Protein AF-A0A924NI48-F1 (afdb_monomer)

Nearest PDB structures (foldseek):
  2dbb-assembly1_B  TM=8.367E-01  e=3.439E-01  Pyrococcus horikoshii OT3
  2cfx-assembly1_C  TM=6.810E-01  e=1.608E-01  Bacillus subtilis
  7fby-assembly1_A  TM=7.779E-01  e=3.209E-01  Pyrococcus horikoshii OT3
  2w25-assembly1_B  TM=6.265E-01  e=4.534E-01  Mycobacterium tuberculosis H37Rv

pLDDT: mean 74.27, std 16.45, range [45.88, 92.56]

Foldseek 3Di:
DDDPPVLLVVVLVVCVVPPPDDLVVSCVVVVHDSVVVVVSVVVCVVVDDPPPPPPPDDDDDPDDDD

Solvent-accessible surface area (backbone atoms only — not comparable to full-atom values): 4383 Å² t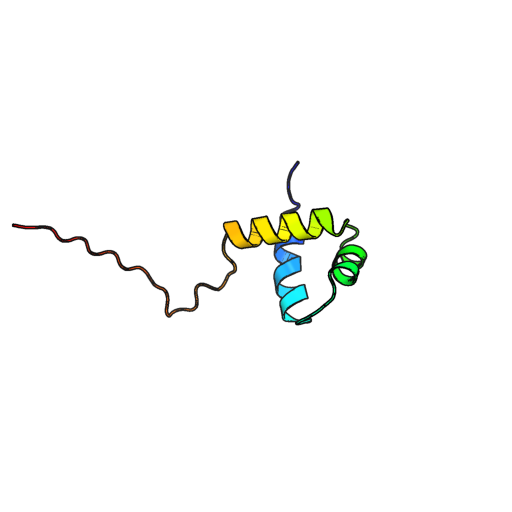otal; per-residue (Å²): 133,80,78,60,62,70,56,55,62,51,46,55,62,54,45,70,78,39,77,87,64,60,61,69,56,59,15,60,76,67,75,45,50,55,71,54,51,50,52,49,50,53,49,42,58,74,72,49,59,101,65,77,53,98,83,70,79,75,92,78,82,82,83,76,88,132

Secondary structure (DSSP, 8-state):
----HHHHHHHHHHHHHSTT--THHHHHHTT--HHHHHHHHHHHHHT--S---TT-----------

Mean predicted aligned error: 11.77 Å

Structure (mmCIF, N/CA/C/O backbone):
data_AF-A0A924NI48-F1
#
_entry.id   AF-A0A924NI48-F1
#
loop_
_atom_site.group_PDB
_atom_site.id
_atom_site.type_symbol
_atom_site.label_atom_id
_atom_site.label_alt_id
_atom_site.label_comp_id
_atom_site.label_asym_id
_atom_site.label_entity_id
_atom_site.label_seq_id
_atom_site.pdbx_PDB_ins_code
_atom_site.Cartn_x
_atom_site.Cartn_y
_atom_site.Cartn_z
_atom_site.occupancy
_atom_site.B_iso_or_equiv
_atom_site.auth_seq_id
_atom_site.auth_comp_id
_atom_site.auth_asym_id
_atom_site.auth_atom_id
_atom_site.pdbx_PDB_model_num
ATOM 1 N N . MET A 1 1 ? 3.511 9.912 12.784 1.00 45.88 1 MET A N 1
ATOM 2 C CA . MET A 1 1 ? 3.121 8.496 12.615 1.00 45.88 1 MET A CA 1
ATOM 3 C C . MET A 1 1 ? 3.547 8.078 11.222 1.00 45.88 1 MET A C 1
ATOM 5 O O . MET A 1 1 ? 2.828 8.312 10.263 1.00 45.88 1 MET A O 1
ATOM 9 N N . THR A 1 2 ? 4.784 7.616 11.112 1.00 53.16 2 THR A N 1
ATOM 10 C CA . THR A 1 2 ? 5.482 7.292 9.865 1.00 53.16 2 THR A CA 1
ATOM 11 C C . THR A 1 2 ? 4.742 6.187 9.112 1.00 53.16 2 THR A C 1
ATOM 13 O O . THR A 1 2 ? 4.286 5.213 9.712 1.00 53.16 2 THR A O 1
ATOM 16 N N . ALA A 1 3 ? 4.554 6.357 7.806 1.00 60.62 3 ALA A N 1
ATOM 17 C CA . ALA A 1 3 ? 4.278 5.232 6.929 1.00 60.62 3 ALA A CA 1
ATOM 18 C C . ALA A 1 3 ? 5.548 4.391 6.828 1.00 60.62 3 ALA A C 1
ATOM 20 O O . ALA A 1 3 ? 6.632 4.941 6.630 1.00 60.62 3 ALA A O 1
ATOM 21 N N . ASP A 1 4 ? 5.426 3.079 7.017 1.00 74.81 4 ASP A N 1
ATOM 22 C CA . ASP A 1 4 ? 6.550 2.174 6.830 1.00 74.81 4 ASP A CA 1
ATOM 23 C C . ASP A 1 4 ? 6.883 2.148 5.343 1.00 74.81 4 ASP A C 1
ATOM 25 O O . ASP A 1 4 ? 6.199 1.511 4.540 1.00 74.81 4 ASP A O 1
ATOM 29 N N . LEU A 1 5 ? 7.940 2.874 4.978 1.00 76.81 5 LEU A N 1
ATOM 30 C CA . LEU A 1 5 ? 8.459 2.955 3.617 1.00 76.81 5 LEU A CA 1
ATOM 31 C C . LEU A 1 5 ? 8.592 1.575 2.936 1.00 76.81 5 LEU A C 1
ATOM 33 O O . LEU A 1 5 ? 8.208 1.472 1.772 1.00 76.81 5 LEU A O 1
ATOM 37 N N . PRO A 1 6 ? 9.019 0.489 3.620 1.00 83.38 6 PRO A N 1
ATOM 38 C CA . PRO A 1 6 ? 9.049 -0.842 3.011 1.00 83.38 6 PRO A CA 1
ATOM 39 C C . PRO A 1 6 ? 7.677 -1.332 2.533 1.00 83.38 6 PRO A C 1
ATOM 41 O O . PRO A 1 6 ? 7.571 -1.938 1.470 1.00 83.38 6 PRO A O 1
ATOM 44 N N . ARG A 1 7 ? 6.614 -1.042 3.289 1.00 84.25 7 ARG A N 1
ATOM 45 C CA . ARG A 1 7 ? 5.249 -1.457 2.955 1.00 84.25 7 ARG A CA 1
ATOM 46 C C . ARG A 1 7 ? 4.681 -0.640 1.801 1.00 84.25 7 ARG A C 1
ATOM 48 O O . ARG A 1 7 ? 4.058 -1.219 0.921 1.00 84.25 7 ARG A O 1
ATOM 55 N N . LEU A 1 8 ? 4.951 0.669 1.764 1.00 82.81 8 LEU A N 1
ATOM 56 C CA . LEU A 1 8 ? 4.595 1.526 0.624 1.00 82.81 8 LEU A CA 1
ATOM 57 C C . LEU A 1 8 ? 5.222 1.005 -0.675 1.00 82.81 8 LEU A C 1
ATOM 59 O O . LEU A 1 8 ? 4.536 0.841 -1.680 1.00 82.81 8 LEU A O 1
ATOM 63 N N . LEU A 1 9 ? 6.515 0.677 -0.638 1.00 83.62 9 LEU A N 1
ATOM 64 C CA . LEU A 1 9 ? 7.233 0.157 -1.801 1.00 83.62 9 LEU A CA 1
ATOM 65 C C . LEU A 1 9 ? 6.756 -1.243 -2.212 1.00 83.62 9 LEU A C 1
ATOM 67 O O . LEU A 1 9 ? 6.719 -1.540 -3.402 1.00 83.62 9 LEU A O 1
ATOM 71 N N . ALA A 1 10 ? 6.360 -2.090 -1.258 1.00 87.75 10 ALA A N 1
ATOM 72 C CA . ALA A 1 10 ? 5.810 -3.418 -1.536 1.00 87.75 10 ALA A CA 1
ATOM 73 C C . ALA A 1 10 ? 4.369 -3.379 -2.079 1.00 87.75 10 ALA A C 1
ATOM 75 O O . ALA A 1 10 ? 3.962 -4.286 -2.809 1.00 87.75 10 ALA A O 1
ATOM 76 N N . LEU A 1 11 ? 3.601 -2.332 -1.761 1.00 86.56 11 LEU A N 1
ATOM 77 C CA . LEU A 1 11 ? 2.214 -2.180 -2.203 1.00 86.56 11 LEU A CA 1
ATOM 78 C C . LEU A 1 11 ? 2.096 -2.016 -3.724 1.00 86.56 11 LEU A C 1
ATOM 80 O O . LEU A 1 11 ? 1.173 -2.549 -4.336 1.00 86.56 11 LEU A O 1
ATOM 84 N N . VAL A 1 12 ? 3.044 -1.307 -4.341 1.00 86.00 12 VAL A N 1
ATOM 85 C CA . VAL A 1 12 ? 3.047 -1.028 -5.785 1.00 86.00 12 VAL A CA 1
ATOM 86 C C . VAL A 1 12 ? 3.109 -2.315 -6.627 1.00 86.00 12 VAL A C 1
ATOM 88 O O . VAL A 1 12 ? 2.171 -2.562 -7.389 1.00 86.00 12 VAL A O 1
ATOM 91 N N . PRO A 1 13 ? 4.131 -3.188 -6.500 1.00 87.25 13 PRO A N 1
ATOM 92 C CA . PRO A 1 13 ? 4.176 -4.436 -7.262 1.00 87.25 13 PRO A CA 1
ATOM 93 C C . PRO A 1 13 ? 3.052 -5.406 -6.874 1.00 87.25 13 PRO A C 1
ATOM 95 O O . PRO A 1 13 ? 2.578 -6.152 -7.729 1.00 87.25 13 PRO A O 1
ATOM 98 N N . TYR A 1 14 ? 2.579 -5.378 -5.621 1.00 88.69 14 TYR A N 1
ATOM 99 C CA . TYR A 1 14 ? 1.448 -6.196 -5.174 1.00 88.69 14 TYR A CA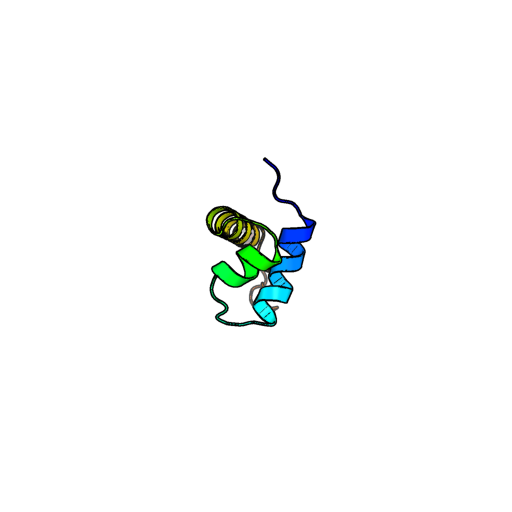 1
ATOM 100 C C . TYR A 1 14 ? 0.172 -5.877 -5.967 1.00 88.69 14 TYR A C 1
ATOM 102 O O . TYR A 1 14 ? -0.504 -6.789 -6.446 1.00 88.69 14 TYR A O 1
ATOM 110 N N . LEU A 1 15 ? -0.157 -4.589 -6.115 1.00 86.44 15 LEU A N 1
ATOM 111 C CA . LEU A 1 15 ? -1.359 -4.148 -6.828 1.00 86.44 15 LEU A CA 1
ATOM 112 C C . LEU A 1 15 ? -1.228 -4.327 -8.343 1.00 86.44 15 LEU A C 1
ATOM 114 O O . LEU A 1 15 ? -2.196 -4.720 -8.990 1.00 86.44 15 LEU A O 1
ATOM 118 N N . LEU A 1 16 ? -0.031 -4.119 -8.904 1.00 85.62 16 LEU A N 1
ATOM 119 C CA . LEU A 1 16 ? 0.238 -4.385 -10.322 1.00 85.62 16 LEU A CA 1
ATOM 120 C C . LEU A 1 16 ? 0.070 -5.869 -10.679 1.00 85.62 16 LEU A C 1
ATOM 122 O O . LEU A 1 16 ? -0.427 -6.189 -11.756 1.00 85.62 16 LEU A O 1
ATOM 126 N N . ALA A 1 17 ? 0.438 -6.778 -9.773 1.00 90.50 17 ALA A N 1
ATOM 127 C CA . ALA A 1 17 ? 0.240 -8.214 -9.960 1.00 90.50 17 ALA A CA 1
ATOM 128 C C . ALA A 1 17 ? -1.229 -8.656 -9.796 1.00 90.50 17 ALA A C 1
ATOM 130 O O . ALA A 1 17 ? -1.581 -9.766 -10.198 1.00 90.50 17 ALA A O 1
ATOM 131 N N . ARG A 1 18 ? -2.083 -7.821 -9.184 1.00 87.75 18 ARG A N 1
ATOM 132 C CA . ARG A 1 18 ? -3.482 -8.138 -8.848 1.00 87.75 18 ARG A CA 1
ATOM 133 C C . ARG A 1 18 ? -4.423 -6.970 -9.182 1.00 87.75 18 ARG A C 1
ATOM 135 O O . ARG A 1 18 ? -4.997 -6.360 -8.274 1.00 87.75 18 ARG A O 1
ATOM 142 N N . PRO A 1 19 ? -4.607 -6.647 -10.473 1.00 84.44 19 PRO A N 1
ATOM 143 C CA . PRO A 1 19 ? -5.494 -5.564 -10.878 1.00 84.44 19 PRO A CA 1
ATOM 144 C C . PRO A 1 19 ? -6.935 -5.839 -10.425 1.00 84.44 19 PRO A C 1
ATOM 146 O O . PRO A 1 19 ? -7.479 -6.916 -10.661 1.00 84.44 19 PRO A O 1
ATOM 149 N N . GLY A 1 20 ? -7.553 -4.858 -9.762 1.00 84.75 20 GLY A N 1
ATOM 150 C CA . GLY A 1 20 ? -8.929 -4.959 -9.261 1.00 84.75 20 GLY A CA 1
ATOM 151 C C . GLY A 1 20 ? -9.093 -5.709 -7.934 1.00 84.75 20 GLY A C 1
ATOM 152 O O . GLY A 1 20 ? -10.223 -6.017 -7.558 1.00 84.75 20 GLY A O 1
ATOM 153 N N . VAL A 1 21 ? -8.003 -6.007 -7.215 1.00 90.62 21 VAL A N 1
ATOM 1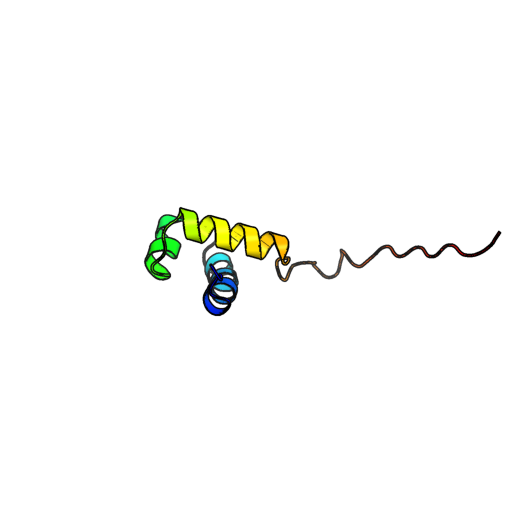54 C CA . VAL A 1 21 ? -8.085 -6.622 -5.882 1.00 90.62 21 VAL A CA 1
ATOM 155 C C . VAL A 1 21 ? -8.868 -5.735 -4.903 1.00 90.62 21 VAL A C 1
ATOM 157 O O . VAL A 1 21 ? -8.662 -4.523 -4.832 1.00 90.62 21 VAL A O 1
ATOM 160 N N . ALA A 1 22 ? -9.773 -6.344 -4.133 1.00 90.31 22 ALA A N 1
ATOM 161 C CA . ALA A 1 22 ? -10.515 -5.649 -3.085 1.00 90.31 22 ALA A CA 1
ATOM 162 C C . ALA A 1 22 ? -9.576 -5.243 -1.943 1.00 90.31 22 ALA A C 1
ATOM 164 O O . ALA A 1 22 ? -8.742 -6.049 -1.545 1.00 90.31 22 ALA A O 1
ATOM 165 N N . PHE A 1 23 ? -9.752 -4.044 -1.374 1.00 86.25 23 PHE A N 1
ATOM 166 C CA . PHE A 1 23 ? -8.891 -3.491 -0.314 1.00 86.25 23 PHE A CA 1
ATOM 167 C C . PHE A 1 23 ? -8.721 -4.401 0.913 1.00 86.25 23 PHE A C 1
ATOM 169 O O . PHE A 1 23 ? -7.655 -4.394 1.525 1.00 86.25 23 PHE A O 1
ATOM 176 N N . SER A 1 24 ? -9.721 -5.222 1.232 1.00 90.25 24 SER A N 1
ATOM 177 C CA . SER A 1 24 ? -9.681 -6.184 2.338 1.00 90.25 24 SER A CA 1
ATOM 178 C C . SER A 1 24 ? -8.558 -7.221 2.213 1.00 90.25 24 SER A C 1
ATOM 180 O O . SER A 1 24 ? -8.025 -7.684 3.221 1.00 90.25 24 SER A O 1
ATOM 182 N N . THR A 1 25 ? -8.159 -7.570 0.985 1.00 90.75 25 THR A N 1
ATOM 183 C CA . THR A 1 25 ? -7.113 -8.573 0.724 1.00 90.75 25 THR A CA 1
ATOM 184 C C . THR A 1 25 ? -5.710 -8.043 1.057 1.00 90.75 25 THR A C 1
ATOM 186 O O . THR A 1 25 ? -5.084 -8.605 1.950 1.00 90.75 25 THR A O 1
ATOM 189 N N 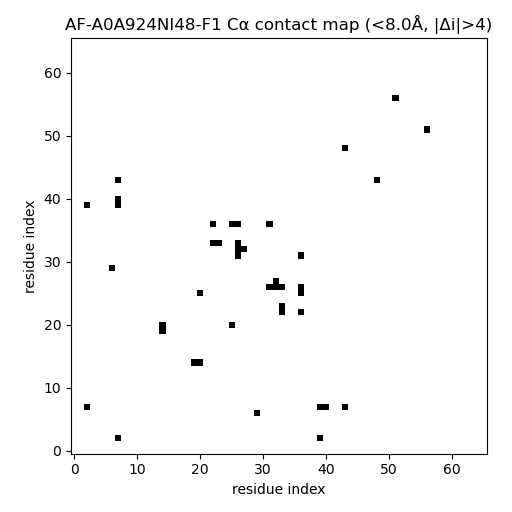. PRO A 1 26 ? -5.214 -6.937 0.460 1.00 90.44 26 PRO A N 1
ATOM 190 C CA . PRO A 1 26 ? -3.958 -6.322 0.877 1.00 90.44 26 PRO A CA 1
ATOM 191 C C . PRO A 1 26 ? -3.993 -5.851 2.332 1.00 90.44 26 PRO A C 1
ATOM 193 O O . PRO A 1 26 ? -2.976 -5.941 3.005 1.00 90.44 26 PRO A O 1
ATOM 196 N N . ALA A 1 27 ? -5.132 -5.382 2.852 1.00 91.75 27 ALA A N 1
ATOM 197 C CA . ALA A 1 27 ? -5.239 -5.033 4.269 1.00 91.75 27 ALA A CA 1
ATOM 198 C C . ALA A 1 27 ? -4.886 -6.233 5.168 1.00 91.75 27 ALA A C 1
ATOM 200 O O . ALA A 1 27 ? -4.077 -6.104 6.082 1.00 91.75 27 ALA A O 1
ATOM 201 N N . THR A 1 28 ? -5.407 -7.417 4.835 1.00 92.56 28 THR A N 1
ATOM 202 C CA . THR A 1 28 ? -5.079 -8.663 5.540 1.00 92.56 28 THR A CA 1
ATOM 203 C C . THR A 1 28 ? -3.628 -9.092 5.305 1.00 92.56 28 THR A C 1
ATOM 205 O O . THR A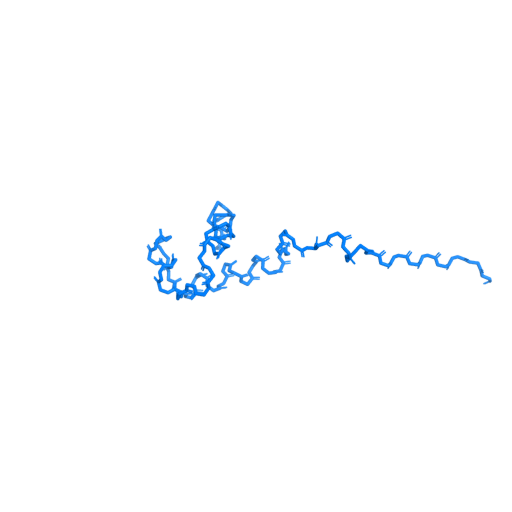 1 28 ? -2.919 -9.392 6.259 1.00 92.56 28 THR A O 1
ATOM 208 N N . ASP A 1 29 ? -3.155 -9.078 4.056 1.00 91.19 29 ASP A N 1
ATOM 209 C CA . ASP A 1 29 ? -1.806 -9.545 3.700 1.00 91.19 29 ASP A CA 1
ATOM 210 C C . ASP A 1 29 ? -0.689 -8.676 4.297 1.00 91.19 29 ASP A C 1
ATOM 212 O O . ASP A 1 29 ? 0.398 -9.171 4.593 1.00 91.19 29 ASP A O 1
ATOM 216 N N . PHE A 1 30 ? -0.945 -7.377 4.458 1.00 89.94 30 PHE A N 1
ATOM 217 C CA . PHE A 1 30 ? -0.009 -6.421 5.044 1.00 89.94 30 PHE A CA 1
ATOM 218 C C . PHE A 1 30 ? -0.256 -6.166 6.539 1.00 89.94 30 PHE A C 1
ATOM 220 O O . PHE A 1 30 ? 0.435 -5.322 7.106 1.00 89.94 30 PHE A O 1
ATOM 227 N N . ASP A 1 31 ? -1.209 -6.872 7.159 1.00 92.06 31 ASP A N 1
ATOM 228 C CA . ASP A 1 31 ? -1.603 -6.731 8.570 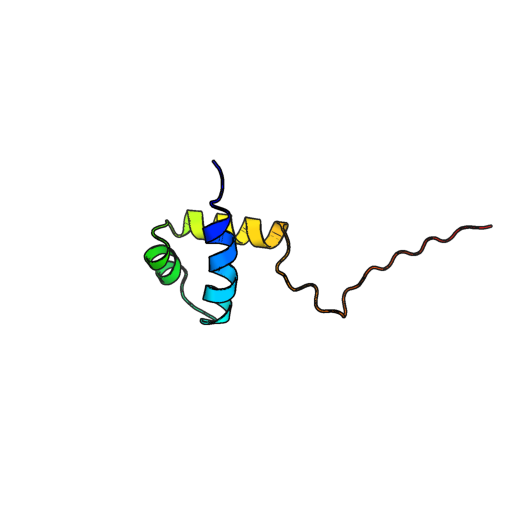1.00 92.06 31 ASP A CA 1
ATOM 229 C C . ASP A 1 31 ? -1.918 -5.272 8.968 1.00 92.06 31 ASP A C 1
ATOM 231 O O . ASP A 1 31 ? -1.435 -4.725 9.961 1.00 92.06 31 ASP A O 1
ATOM 235 N N . VAL A 1 32 ? -2.718 -4.592 8.141 1.00 91.12 32 VAL A N 1
ATOM 236 C CA . VAL A 1 32 ? -3.141 -3.198 8.344 1.00 91.12 32 VAL A CA 1
ATOM 237 C C . VAL A 1 32 ? -4.644 -3.036 8.157 1.00 91.12 32 VAL A C 1
ATOM 239 O O . VAL A 1 32 ? -5.307 -3.825 7.494 1.00 91.12 32 VAL A O 1
ATOM 242 N N . THR A 1 33 ? -5.208 -1.955 8.695 1.00 92.06 33 THR A N 1
ATOM 243 C CA . THR A 1 33 ? -6.603 -1.601 8.407 1.00 92.06 33 THR A CA 1
ATOM 244 C C . THR A 1 33 ? -6.753 -1.054 6.987 1.00 92.06 33 THR A C 1
ATOM 246 O O . THR A 1 33 ? -5.837 -0.428 6.447 1.00 92.06 33 THR A O 1
ATOM 249 N N . GLU A 1 34 ? -7.938 -1.208 6.391 1.00 90.69 34 GLU A N 1
ATOM 250 C CA . GLU A 1 34 ? -8.243 -0.612 5.081 1.00 90.69 34 GLU A CA 1
ATOM 251 C C . GLU A 1 34 ? -8.082 0.917 5.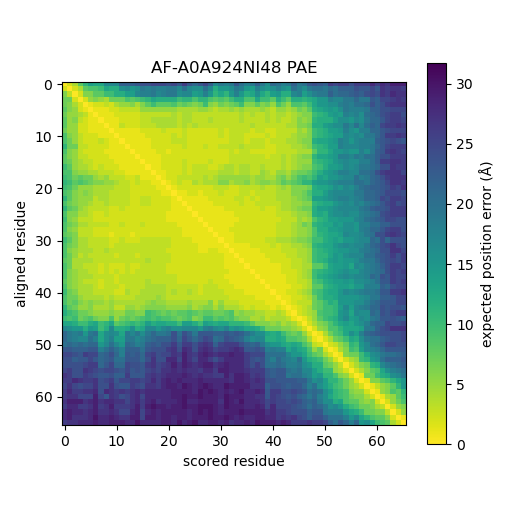080 1.00 90.69 34 GLU A C 1
ATOM 253 O O . GLU A 1 34 ? -7.622 1.499 4.099 1.00 90.69 34 GLU A O 1
ATOM 258 N N . GLU A 1 35 ? -8.413 1.584 6.190 1.00 89.25 35 GLU A N 1
ATOM 259 C CA . GLU A 1 35 ? -8.189 3.025 6.347 1.00 89.25 35 GLU A CA 1
ATOM 260 C C . GLU A 1 35 ? -6.707 3.388 6.279 1.00 89.25 35 GLU A C 1
ATOM 262 O O . GLU A 1 35 ? -6.340 4.400 5.675 1.00 89.25 35 GLU A O 1
ATOM 267 N N . ARG A 1 36 ? -5.845 2.567 6.892 1.00 87.44 36 ARG A N 1
ATOM 268 C CA . ARG A 1 36 ? -4.403 2.780 6.843 1.00 87.44 36 ARG A CA 1
ATOM 269 C C . ARG A 1 36 ? -3.888 2.555 5.426 1.00 87.44 36 ARG A C 1
ATOM 271 O O . ARG A 1 36 ? -3.229 3.438 4.889 1.00 87.44 36 ARG A O 1
ATOM 278 N N . LEU A 1 37 ? -4.296 1.454 4.801 1.00 88.31 37 LEU A N 1
ATOM 279 C CA . LEU A 1 37 ? -3.967 1.119 3.418 1.00 88.31 37 LEU A CA 1
ATOM 280 C C . LEU A 1 37 ? -4.345 2.239 2.433 1.00 88.31 37 LEU A C 1
ATOM 282 O O . LEU A 1 37 ? -3.554 2.577 1.556 1.00 88.31 37 LEU A O 1
ATOM 286 N N . ARG A 1 38 ? -5.524 2.852 2.603 1.00 86.88 38 ARG A N 1
ATOM 287 C CA . ARG A 1 38 ? -5.968 3.992 1.786 1.00 86.88 38 ARG A CA 1
ATOM 288 C C . ARG A 1 38 ? -5.054 5.206 1.959 1.00 86.88 38 ARG A C 1
ATOM 290 O O . ARG A 1 38 ? -4.613 5.765 0.966 1.00 86.88 38 ARG A O 1
ATOM 297 N N . LYS A 1 39 ? -4.692 5.557 3.199 1.00 86.00 39 LYS A N 1
ATOM 298 C CA . LYS A 1 39 ? -3.732 6.646 3.467 1.00 86.00 39 LYS A CA 1
ATOM 299 C C . LYS A 1 39 ? -2.357 6.394 2.855 1.00 86.00 39 LYS A C 1
ATOM 301 O O . LYS A 1 39 ? -1.699 7.324 2.407 1.00 86.00 39 LYS A O 1
ATOM 306 N N . ASP A 1 40 ? -1.905 5.149 2.871 1.00 83.06 40 ASP A N 1
ATOM 307 C CA . ASP A 1 40 ? -0.620 4.766 2.295 1.00 83.06 40 ASP A CA 1
ATOM 308 C C . ASP A 1 40 ? -0.639 4.855 0.759 1.00 83.06 40 ASP A C 1
ATOM 310 O O . ASP A 1 40 ? 0.343 5.278 0.150 1.00 83.06 40 ASP A O 1
ATOM 314 N N . LEU A 1 41 ? -1.777 4.546 0.133 1.00 80.31 41 LEU A N 1
ATOM 315 C CA . LEU A 1 41 ? -1.998 4.774 -1.295 1.00 80.31 41 LEU A CA 1
ATOM 316 C C . LEU A 1 41 ? -2.084 6.256 -1.656 1.00 80.31 41 LEU A C 1
ATOM 318 O O . LEU A 1 41 ? -1.486 6.658 -2.650 1.00 80.31 41 LEU A O 1
ATOM 322 N N . ASP A 1 42 ? -2.751 7.070 -0.837 1.00 81.69 42 ASP A N 1
ATOM 323 C CA . ASP A 1 42 ? -2.785 8.525 -1.019 1.00 81.69 42 ASP A CA 1
ATOM 324 C C . ASP A 1 42 ? -1.366 9.117 -0.953 1.00 81.69 42 ASP A C 1
ATOM 326 O O . ASP A 1 42 ? -0.993 9.953 -1.776 1.00 81.69 42 ASP A O 1
ATOM 330 N N . LEU A 1 43 ? -0.531 8.634 -0.023 1.00 78.06 43 LEU A N 1
ATOM 331 C CA . LEU A 1 43 ? 0.878 9.028 0.082 1.00 78.06 43 LEU A CA 1
ATOM 332 C C . LEU A 1 43 ? 1.699 8.605 -1.143 1.00 78.06 43 LEU A C 1
ATOM 334 O O . LEU A 1 43 ? 2.477 9.410 -1.650 1.00 78.06 43 LEU A O 1
ATOM 338 N N . LEU A 1 44 ? 1.517 7.378 -1.646 1.00 73.56 44 LEU A N 1
ATOM 339 C CA . LEU A 1 44 ? 2.151 6.927 -2.893 1.00 73.56 44 LEU A CA 1
ATOM 340 C C . LEU A 1 44 ? 1.745 7.802 -4.085 1.00 73.56 44 LEU A C 1
ATOM 342 O O . LEU A 1 44 ? 2.587 8.117 -4.921 1.00 73.56 44 LEU A O 1
ATOM 346 N N . TRP A 1 45 ? 0.483 8.234 -4.142 1.00 65.62 45 TRP A N 1
ATOM 347 C CA . TRP A 1 45 ? -0.010 9.140 -5.179 1.00 65.62 45 TRP A CA 1
ATOM 348 C C . TRP A 1 45 ? 0.669 10.509 -5.121 1.00 65.62 45 TRP A C 1
ATOM 350 O O . TRP A 1 45 ? 1.060 11.044 -6.156 1.00 65.62 45 TRP A O 1
ATOM 360 N N . MET A 1 46 ? 0.852 11.057 -3.916 1.00 65.56 46 MET A N 1
ATOM 361 C CA . MET A 1 46 ? 1.534 12.339 -3.707 1.00 65.56 46 MET A CA 1
ATOM 362 C C . MET A 1 46 ? 3.038 12.273 -3.989 1.00 65.56 46 MET A C 1
ATOM 364 O O . MET A 1 46 ? 3.619 13.257 -4.437 1.00 65.56 46 MET A O 1
ATOM 368 N N . CYS A 1 47 ? 3.674 11.127 -3.734 1.00 63.03 47 CYS A N 1
ATOM 369 C CA . CYS A 1 47 ? 5.078 10.890 -4.075 1.00 63.03 47 CYS A CA 1
ATOM 370 C C . CYS A 1 47 ? 5.290 10.539 -5.559 1.00 63.03 47 CYS A C 1
ATOM 372 O O . CYS A 1 47 ? 6.436 10.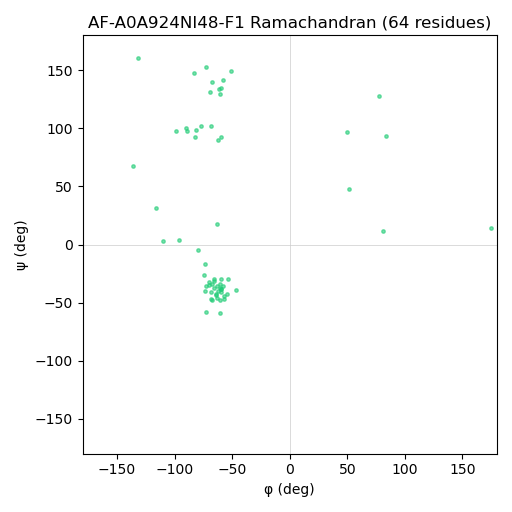417 -5.987 1.00 63.03 47 CYS A O 1
ATOM 374 N N . GLY A 1 48 ? 4.202 10.403 -6.323 1.00 56.88 48 GLY A N 1
ATOM 375 C CA . GLY A 1 48 ? 4.204 9.906 -7.690 1.00 56.88 48 GLY A CA 1
ATOM 376 C C . GLY A 1 48 ? 4.346 8.384 -7.728 1.00 56.88 48 GLY A C 1
ATOM 377 O O . GLY A 1 48 ? 5.284 7.806 -7.177 1.00 56.88 48 GLY A O 1
ATOM 378 N N . LEU A 1 49 ? 3.439 7.710 -8.440 1.00 52.88 49 LEU A N 1
ATOM 379 C CA . LEU A 1 49 ? 3.741 6.368 -8.936 1.00 52.88 49 LEU A CA 1
ATOM 380 C C . LEU A 1 49 ? 5.001 6.459 -9.818 1.00 52.88 49 LEU A C 1
ATOM 382 O O . LEU A 1 49 ? 5.116 7.418 -10.588 1.00 52.88 49 LEU A O 1
ATOM 386 N N . PRO A 1 50 ? 5.925 5.480 -9.784 1.00 49.59 50 PRO A N 1
ATOM 387 C CA . PRO A 1 50 ? 6.909 5.324 -10.850 1.00 49.59 50 PRO A CA 1
ATOM 388 C C . PRO A 1 50 ? 6.136 5.020 -12.142 1.00 49.59 50 PRO A C 1
ATOM 390 O O . PRO A 1 50 ? 5.755 3.885 -12.418 1.00 49.59 50 PRO A O 1
ATOM 393 N N . GLY A 1 51 ? 5.783 6.092 -12.845 1.00 46.91 51 GLY A N 1
ATOM 394 C CA . GLY A 1 51 ? 4.680 6.121 -13.798 1.00 46.91 51 GLY A CA 1
ATOM 395 C C . GLY A 1 51 ? 4.394 7.507 -14.383 1.00 46.91 51 GLY A C 1
ATOM 396 O O . GLY A 1 51 ? 3.389 7.656 -15.070 1.00 46.91 51 GLY A O 1
ATOM 397 N N . HIS A 1 52 ? 5.297 8.487 -14.223 1.00 48.03 52 HIS A N 1
ATOM 398 C CA . HIS A 1 52 ? 5.587 9.350 -15.368 1.00 48.03 52 HIS A CA 1
ATOM 399 C C . HIS A 1 52 ? 6.104 8.414 -16.464 1.00 48.03 52 HIS A C 1
ATOM 401 O O . HIS A 1 52 ? 7.278 8.041 -16.486 1.00 48.03 52 HIS A O 1
ATOM 407 N N . PHE A 1 53 ? 5.201 7.935 -17.320 1.00 49.78 53 PHE A N 1
ATOM 408 C CA . PHE A 1 53 ? 5.598 7.318 -18.576 1.00 49.78 53 PHE A CA 1
ATOM 409 C C . PHE A 1 53 ? 6.562 8.285 -19.290 1.00 49.78 53 PHE A C 1
ATOM 411 O O . PHE A 1 53 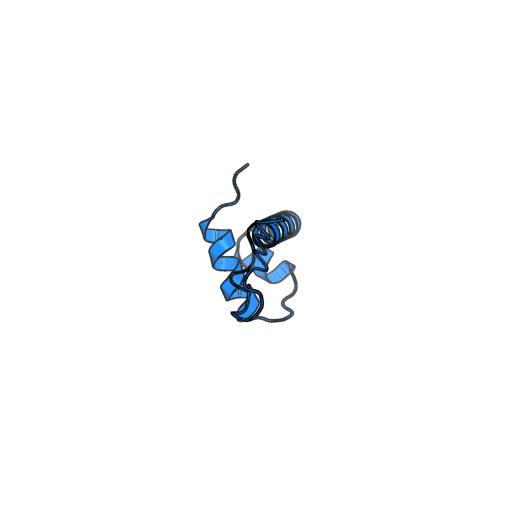? 6.410 9.501 -19.154 1.00 49.78 53 PHE A O 1
ATOM 418 N N . PRO A 1 54 ? 7.529 7.790 -20.081 1.00 51.22 54 PRO A N 1
ATOM 419 C CA . PRO A 1 54 ? 8.510 8.613 -20.801 1.00 51.22 54 PRO A CA 1
ATOM 420 C C . PRO A 1 54 ? 7.911 9.559 -21.872 1.00 51.22 54 PRO A C 1
ATOM 422 O O . PRO A 1 54 ? 8.635 10.019 -22.746 1.00 51.22 54 PRO A O 1
ATOM 425 N N . GLY A 1 55 ? 6.603 9.837 -21.826 1.00 51.09 55 GLY A N 1
ATOM 426 C CA . GLY A 1 55 ? 5.893 10.817 -22.647 1.00 51.09 55 GLY A CA 1
ATOM 427 C C . GLY A 1 55 ? 5.400 12.060 -21.895 1.00 51.09 55 GLY A C 1
ATOM 428 O O . GLY A 1 55 ? 4.768 12.888 -22.530 1.00 51.09 55 GLY A O 1
ATOM 429 N N . ASP A 1 56 ? 5.682 12.209 -20.595 1.00 54.31 56 ASP A N 1
ATOM 430 C CA . ASP A 1 56 ? 5.235 13.364 -19.783 1.00 54.31 56 ASP A CA 1
ATOM 431 C C . ASP A 1 56 ? 6.421 14.200 -19.254 1.00 54.31 56 ASP A C 1
ATOM 433 O O . ASP A 1 56 ? 6.406 14.757 -18.154 1.00 54.31 56 ASP A O 1
ATOM 437 N N . LEU A 1 57 ? 7.512 14.242 -20.027 1.00 55.69 57 LEU A N 1
ATOM 438 C CA . LEU A 1 57 ? 8.688 15.046 -19.709 1.00 55.69 57 LEU A CA 1
ATOM 439 C C . LEU A 1 57 ? 8.434 16.526 -20.042 1.00 55.69 57 LEU A C 1
ATOM 441 O O . LEU A 1 57 ? 8.538 16.925 -21.191 1.00 55.69 57 LEU A O 1
ATOM 445 N N . ILE A 1 58 ? 8.165 17.303 -18.990 1.00 57.78 58 ILE A N 1
ATOM 446 C CA . ILE A 1 58 ? 8.703 18.649 -18.712 1.00 57.78 58 ILE A CA 1
ATOM 447 C C . ILE A 1 58 ? 8.610 19.675 -19.866 1.00 57.78 58 ILE A C 1
ATOM 449 O O . ILE A 1 58 ? 9.544 19.811 -20.651 1.00 57.78 58 ILE A O 1
ATOM 453 N N . GLU A 1 59 ? 7.575 20.521 -19.855 1.00 58.12 59 GLU A N 1
ATOM 454 C CA . GLU A 1 59 ? 7.626 21.823 -20.541 1.00 58.12 59 GLU A CA 1
ATOM 455 C C . GLU A 1 59 ? 8.341 22.829 -19.623 1.00 58.12 59 GLU A C 1
ATOM 457 O O . GLU A 1 59 ? 7.743 23.437 -18.732 1.00 58.12 59 GLU A O 1
ATOM 462 N N . ILE A 1 60 ? 9.658 22.960 -19.790 1.00 57.03 60 ILE A N 1
ATOM 463 C CA . ILE A 1 60 ? 10.381 24.161 -19.366 1.00 57.03 60 ILE A CA 1
ATOM 464 C C . ILE A 1 60 ? 10.552 25.011 -20.620 1.00 57.03 60 ILE A C 1
ATOM 466 O O . ILE A 1 60 ? 11.494 24.815 -21.385 1.00 57.03 60 ILE A O 1
ATOM 470 N N . GLU A 1 61 ? 9.669 25.986 -20.797 1.00 52.69 61 GLU A N 1
ATOM 471 C CA . GLU A 1 61 ? 9.965 27.139 -21.639 1.00 52.69 61 GLU A CA 1
ATOM 472 C C . GLU A 1 61 ? 10.604 28.215 -20.753 1.00 52.69 61 GLU A C 1
ATOM 474 O O . GLU A 1 61 ? 9.941 28.926 -19.998 1.00 52.69 61 GLU A O 1
ATOM 479 N N . PHE A 1 62 ? 11.935 28.308 -20.812 1.00 55.91 62 PHE A N 1
ATOM 480 C CA . PHE A 1 62 ? 12.616 29.567 -20.532 1.00 55.91 62 PHE A CA 1
ATOM 481 C C . PHE A 1 62 ? 12.541 30.399 -21.812 1.00 55.91 62 PHE A C 1
ATOM 483 O O . PHE A 1 62 ? 13.370 30.212 -22.700 1.00 55.91 62 PHE A O 1
ATOM 490 N N . GLU A 1 63 ? 11.592 31.327 -21.908 1.00 47.53 63 GLU A N 1
ATOM 491 C CA . GLU A 1 63 ? 11.727 32.421 -22.870 1.00 47.53 63 GLU A CA 1
ATOM 492 C C . GLU A 1 63 ? 12.463 33.570 -22.177 1.00 47.53 63 GLU A C 1
ATOM 494 O O . GLU A 1 63 ? 11.912 34.331 -21.378 1.00 47.53 63 GLU A O 1
ATOM 499 N N . GLY A 1 64 ? 13.769 33.618 -22.430 1.00 59.84 64 GLY A N 1
ATOM 500 C CA . GLY A 1 64 ? 14.534 34.846 -22.332 1.00 59.84 64 GLY A CA 1
ATOM 501 C C . GLY A 1 64 ? 14.391 35.653 -23.623 1.00 59.84 64 GLY A C 1
ATOM 502 O O . GLY A 1 64 ? 14.347 35.078 -24.704 1.00 59.84 64 GLY A O 1
ATOM 503 N N . ASP A 1 65 ? 14.438 36.973 -23.455 1.00 49.44 65 ASP A N 1
ATOM 504 C CA . ASP A 1 65 ? 14.714 38.004 -24.465 1.00 49.44 65 ASP A CA 1
ATOM 505 C C . ASP A 1 65 ? 13.541 38.484 -25.348 1.00 49.44 65 ASP A C 1
ATOM 507 O O . ASP A 1 65 ? 13.274 37.981 -26.437 1.00 49.44 65 ASP A O 1
ATOM 511 N N . THR A 1 66 ? 12.892 39.568 -24.906 1.00 47.28 66 THR A N 1
ATOM 512 C CA . THR A 1 66 ? 12.848 40.834 -25.668 1.00 47.28 66 THR A CA 1
ATOM 513 C C . THR A 1 66 ? 12.787 42.018 -24.701 1.00 47.28 66 THR A C 1
ATOM 515 O O . THR A 1 66 ? 12.121 41.884 -23.648 1.00 47.28 66 THR A O 1
#

Sequence (66 aa):
MTADLPRLLALVPYLLARPGVAFSTPATDFDVTEERLRKDLDLLWMCGLPGHFPGDLIEIEFEGDT

Radius of gyration: 16.96 Å; Cα contacts (8 Å, |Δi|>4): 21; chains: 1; bounding box: 25×50×38 Å